Protein AF-A0A971PXG0-F1 (afdb_monomer)

Structure (mmCIF, N/CA/C/O backbone):
data_AF-A0A971PXG0-F1
#
_entry.id   AF-A0A971PXG0-F1
#
loop_
_atom_site.group_PDB
_atom_site.id
_atom_site.type_symbol
_atom_site.label_atom_id
_atom_site.label_alt_id
_atom_site.label_comp_id
_atom_site.label_asym_id
_atom_site.label_entity_id
_atom_site.label_seq_id
_atom_site.pdbx_PDB_ins_code
_atom_site.Cartn_x
_atom_site.Cartn_y
_atom_site.Cartn_z
_atom_site.occupancy
_atom_site.B_iso_or_equiv
_atom_site.auth_seq_id
_atom_site.auth_comp_id
_atom_site.auth_asym_id
_atom_site.auth_atom_id
_atom_site.pdbx_PDB_model_num
ATOM 1 N N . MET A 1 1 ? 10.182 -11.488 -13.278 1.00 55.56 1 MET A N 1
ATOM 2 C CA . MET A 1 1 ? 9.391 -10.338 -13.777 1.00 55.56 1 MET A CA 1
ATOM 3 C C . MET A 1 1 ? 9.034 -9.475 -12.580 1.00 55.56 1 MET A C 1
ATOM 5 O O . MET A 1 1 ? 8.642 -10.036 -11.569 1.00 55.56 1 MET A O 1
ATOM 9 N N . GLY A 1 2 ? 9.274 -8.163 -12.635 1.00 74.75 2 GLY A N 1
ATOM 10 C CA . GLY A 1 2 ? 8.979 -7.264 -11.514 1.00 74.75 2 GLY A CA 1
ATOM 11 C C . GLY A 1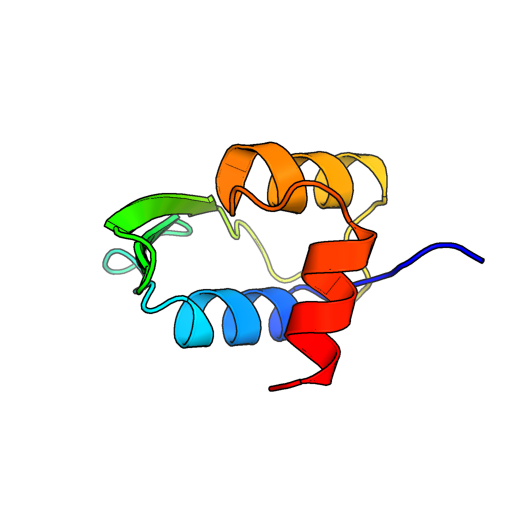 2 ? 7.508 -6.851 -11.497 1.00 74.75 2 GLY A C 1
ATOM 12 O O . GLY A 1 2 ? 6.930 -6.626 -12.556 1.00 74.75 2 GLY A O 1
ATOM 13 N N . TYR A 1 3 ? 6.917 -6.746 -10.308 1.00 85.19 3 TYR A N 1
ATOM 14 C CA . TYR A 1 3 ? 5.578 -6.1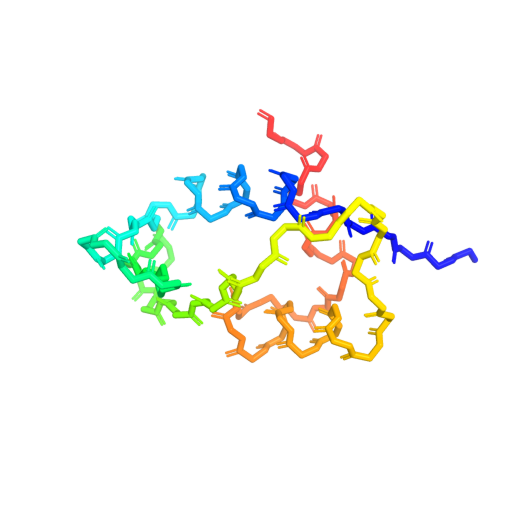88 -10.125 1.00 85.19 3 TYR A CA 1
ATOM 15 C C . TYR A 1 3 ? 5.633 -4.662 -10.241 1.00 85.19 3 TYR A C 1
ATOM 17 O O . TYR A 1 3 ? 6.482 -4.020 -9.620 1.00 85.19 3 TYR A O 1
ATOM 25 N N . THR A 1 4 ? 4.733 -4.080 -11.030 1.00 89.56 4 THR A N 1
ATOM 26 C CA . THR A 1 4 ? 4.640 -2.629 -11.231 1.00 89.56 4 THR A CA 1
ATOM 27 C C . THR A 1 4 ? 3.235 -2.149 -10.919 1.00 89.56 4 THR A C 1
ATOM 29 O O . THR A 1 4 ? 2.274 -2.802 -11.308 1.00 89.56 4 THR A O 1
ATOM 32 N N . ILE A 1 5 ? 3.135 -0.997 -10.258 1.00 90.31 5 ILE A N 1
ATOM 33 C CA . ILE A 1 5 ? 1.882 -0.300 -9.957 1.00 90.31 5 ILE A CA 1
ATOM 34 C C . ILE A 1 5 ? 2.059 1.162 -10.369 1.00 90.31 5 ILE A C 1
ATOM 36 O O . ILE A 1 5 ? 3.114 1.761 -10.136 1.00 90.31 5 ILE A O 1
ATOM 40 N N . THR A 1 6 ? 1.032 1.737 -10.977 1.00 91.88 6 THR A N 1
ATOM 41 C CA . THR A 1 6 ? 0.927 3.166 -11.281 1.00 91.88 6 THR A CA 1
ATOM 42 C C . THR A 1 6 ? 0.349 3.939 -10.096 1.00 91.88 6 THR A C 1
ATOM 44 O O . THR A 1 6 ? -0.310 3.390 -9.211 1.00 91.88 6 THR A O 1
ATOM 47 N N . TRP A 1 7 ? 0.544 5.256 -10.080 1.00 90.69 7 TRP A N 1
ATOM 48 C CA . TRP A 1 7 ? -0.035 6.113 -9.041 1.00 90.69 7 TRP A CA 1
ATOM 49 C C . TRP A 1 7 ? -1.572 6.075 -8.997 1.00 90.69 7 TRP A C 1
ATOM 51 O O . TRP A 1 7 ? -2.151 6.173 -7.917 1.00 90.69 7 TRP A O 1
ATOM 61 N N . ASP A 1 8 ? -2.237 5.899 -10.142 1.00 89.44 8 ASP A N 1
ATOM 62 C CA . ASP A 1 8 ? -3.701 5.810 -10.204 1.00 89.44 8 ASP A CA 1
ATOM 63 C C . ASP A 1 8 ? -4.226 4.467 -9.677 1.00 89.44 8 ASP A C 1
ATOM 65 O O . ASP A 1 8 ? -5.261 4.417 -9.012 1.00 89.44 8 ASP A O 1
ATOM 69 N N . GLU A 1 9 ? -3.506 3.372 -9.924 1.00 91.81 9 GLU A N 1
ATOM 70 C CA . GLU A 1 9 ? -3.820 2.063 -9.339 1.00 91.81 9 GLU A CA 1
ATOM 71 C C . GLU A 1 9 ? -3.630 2.075 -7.820 1.00 91.81 9 GLU A C 1
ATOM 73 O O . GLU A 1 9 ? -4.486 1.570 -7.093 1.00 91.81 9 GLU A O 1
ATOM 78 N N . LEU A 1 10 ? -2.576 2.733 -7.327 1.00 92.50 10 LEU A N 1
ATOM 79 C CA . LEU A 1 10 ? -2.359 2.912 -5.893 1.00 92.50 10 LEU A CA 1
ATOM 80 C C . LEU A 1 10 ? -3.529 3.649 -5.219 1.00 92.50 10 LEU A C 1
ATOM 82 O O . LEU A 1 10 ? -3.966 3.245 -4.145 1.00 92.50 10 LEU A O 1
ATOM 86 N N . GLU A 1 11 ? -4.095 4.683 -5.848 1.00 91.56 11 GLU A N 1
ATOM 87 C CA . GLU A 1 11 ? -5.284 5.356 -5.305 1.00 91.56 11 GLU A CA 1
ATOM 88 C C . GLU A 1 11 ? -6.505 4.435 -5.233 1.00 91.56 11 GLU A C 1
ATOM 90 O O . GLU A 1 11 ? -7.256 4.484 -4.255 1.00 91.56 11 GLU A O 1
ATOM 95 N N . LYS A 1 12 ? -6.713 3.582 -6.244 1.00 92.56 12 LYS A N 1
ATOM 96 C CA . LYS A 1 12 ? -7.796 2.587 -6.220 1.00 92.56 12 LYS A CA 1
ATOM 97 C C . LYS A 1 12 ? -7.612 1.610 -5.060 1.00 92.56 12 LYS A C 1
ATOM 99 O O . LYS A 1 12 ? -8.579 1.328 -4.355 1.00 92.56 12 LYS A O 1
ATOM 104 N N . ILE A 1 13 ? -6.379 1.153 -4.834 1.00 93.94 13 ILE A N 1
ATOM 105 C CA . ILE A 1 13 ? -6.022 0.286 -3.705 1.00 93.94 13 ILE A CA 1
ATOM 106 C C . ILE A 1 13 ? -6.316 0.991 -2.379 1.00 93.94 13 ILE A C 1
ATOM 108 O O . ILE A 1 13 ? -7.019 0.423 -1.548 1.00 93.94 13 ILE A O 1
ATOM 112 N N . CYS A 1 14 ? -5.872 2.240 -2.195 1.00 93.44 14 CYS A N 1
ATOM 113 C CA . CYS A 1 14 ? -6.156 3.017 -0.984 1.00 93.44 14 CYS A CA 1
ATOM 114 C C . CYS A 1 14 ? -7.663 3.101 -0.699 1.00 93.44 14 CYS A C 1
ATOM 116 O O . CYS A 1 14 ? -8.096 2.806 0.412 1.00 93.44 14 CYS A O 1
ATOM 118 N N . ARG A 1 15 ? -8.486 3.422 -1.707 1.00 92.75 15 ARG A N 1
ATOM 119 C CA . ARG A 1 15 ? -9.951 3.468 -1.544 1.00 92.75 15 ARG A CA 1
ATOM 120 C C . ARG A 1 15 ? -10.532 2.115 -1.138 1.00 92.75 15 ARG A C 1
ATOM 122 O O . ARG A 1 15 ? -11.401 2.053 -0.276 1.00 92.75 15 ARG A O 1
ATOM 129 N N . LYS A 1 16 ? -10.050 1.026 -1.741 1.00 93.50 16 LYS A N 1
ATOM 130 C CA . LYS A 1 16 ? -10.501 -0.339 -1.428 1.00 93.50 16 LYS A CA 1
ATOM 131 C C . LYS A 1 16 ? -10.054 -0.814 -0.048 1.00 93.50 16 LYS A C 1
ATOM 133 O O . LYS A 1 16 ? -10.758 -1.601 0.569 1.00 93.50 16 LYS A O 1
ATOM 138 N N . LEU A 1 17 ? -8.954 -0.274 0.468 1.00 93.44 17 LEU A N 1
ATOM 139 C CA . LEU A 1 17 ? -8.506 -0.453 1.850 1.00 93.44 17 LEU A CA 1
ATOM 140 C C . LEU A 1 17 ? -9.243 0.457 2.846 1.00 93.44 17 LEU A C 1
ATOM 142 O O . LEU A 1 17 ? -8.771 0.633 3.968 1.00 93.44 17 LEU A O 1
ATOM 146 N N . ASN A 1 18 ? -10.385 1.029 2.449 1.00 93.75 18 ASN A N 1
ATOM 147 C CA . ASN A 1 18 ? -11.186 1.935 3.269 1.00 93.75 18 ASN A CA 1
ATOM 148 C C . ASN A 1 18 ? -10.392 3.170 3.737 1.00 93.75 18 ASN A C 1
ATOM 150 O O . ASN A 1 18 ? -10.579 3.673 4.844 1.00 93.75 18 ASN A O 1
ATOM 154 N N . MET A 1 19 ? -9.448 3.631 2.908 1.00 94.50 19 MET A N 1
ATOM 155 C CA . MET A 1 19 ? -8.663 4.833 3.169 1.00 94.50 19 MET A CA 1
ATOM 156 C C . MET A 1 19 ? -9.250 6.030 2.437 1.00 94.50 19 MET A C 1
ATOM 158 O O . MET A 1 19 ? -9.631 5.955 1.267 1.00 94.50 19 MET A O 1
ATOM 162 N N . GLU A 1 20 ? -9.208 7.173 3.108 1.00 93.88 20 GLU A N 1
ATOM 163 C CA . GLU A 1 20 ? -9.674 8.445 2.588 1.00 93.88 20 GLU A CA 1
ATOM 164 C C . GLU A 1 20 ? -8.541 9.463 2.546 1.00 93.88 20 GLU A C 1
ATOM 166 O O . GLU A 1 20 ? -7.645 9.509 3.405 1.00 93.88 20 GLU A O 1
ATOM 171 N N . ARG A 1 21 ? -8.592 10.314 1.523 1.00 93.38 21 ARG A N 1
ATOM 172 C CA . ARG A 1 21 ? -7.674 11.435 1.388 1.00 93.38 21 ARG A CA 1
ATOM 173 C C . ARG A 1 21 ? -7.958 12.461 2.482 1.00 93.38 21 ARG A C 1
ATOM 175 O O . ARG A 1 21 ? -9.081 12.927 2.639 1.00 93.38 21 ARG A O 1
ATOM 182 N N . GLN A 1 22 ? -6.921 12.851 3.210 1.00 93.62 22 GLN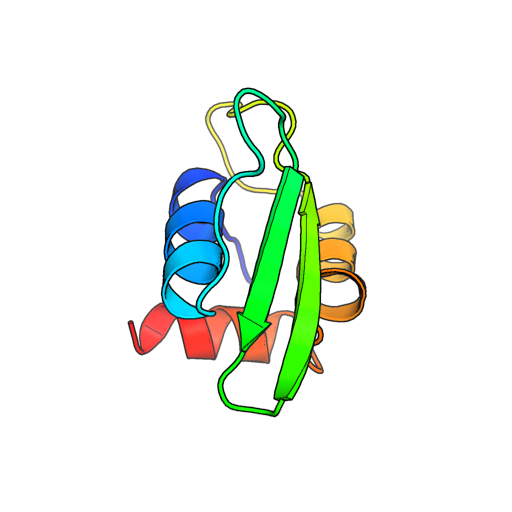 A N 1
ATOM 183 C CA . GLN A 1 22 ? -7.029 13.788 4.319 1.00 93.62 22 GLN A CA 1
ATOM 184 C C . GLN A 1 22 ? -7.110 15.221 3.778 1.00 93.62 22 GLN A C 1
ATOM 186 O O . GLN A 1 22 ? -6.091 15.857 3.485 1.00 93.62 22 GLN A O 1
ATOM 191 N N . GLY A 1 23 ? -8.334 15.716 3.583 1.00 88.19 23 GLY A N 1
ATOM 192 C CA . GLY A 1 23 ? -8.602 17.049 3.040 1.00 88.19 23 GLY A CA 1
ATOM 193 C C . GLY A 1 23 ? -7.937 17.278 1.675 1.00 88.19 23 GLY A C 1
ATOM 194 O O . GLY A 1 23 ? -8.045 16.460 0.763 1.00 88.19 23 GLY A O 1
ATOM 195 N N . LYS A 1 24 ? -7.216 18.397 1.531 1.00 86.25 24 LYS A N 1
ATOM 196 C CA . LYS A 1 24 ? -6.469 18.754 0.307 1.00 86.25 24 LYS A CA 1
ATOM 197 C C . LYS A 1 24 ? -4.998 18.300 0.328 1.00 86.25 24 LYS A C 1
ATOM 199 O O . LYS A 1 24 ? -4.187 18.836 -0.420 1.00 86.25 24 LYS A O 1
ATOM 204 N N . THR A 1 25 ? -4.630 17.337 1.176 1.00 89.12 25 THR A N 1
ATOM 205 C CA . THR A 1 25 ? -3.233 16.882 1.327 1.00 89.12 25 THR A CA 1
ATOM 206 C C . THR A 1 25 ? -2.903 15.680 0.443 1.00 89.12 25 THR A C 1
ATOM 208 O O . THR A 1 25 ? -3.778 15.073 -0.163 1.00 89.12 25 THR A O 1
ATOM 211 N N . SER A 1 26 ? -1.634 15.301 0.358 1.00 89.69 26 SER A N 1
ATOM 212 C CA . SER A 1 26 ? -1.195 14.060 -0.301 1.00 89.69 26 SER A CA 1
ATOM 213 C C . SER A 1 26 ? -1.384 12.809 0.560 1.00 89.69 26 SER A C 1
ATOM 215 O O . SER A 1 26 ? -1.006 11.718 0.148 1.00 89.69 26 SER A O 1
ATOM 217 N N . VAL A 1 27 ? -1.929 12.952 1.766 1.00 92.19 27 VAL A N 1
ATOM 218 C CA . VAL A 1 27 ? -2.002 11.876 2.748 1.00 92.19 27 VAL A CA 1
ATOM 219 C C . VAL A 1 27 ? -3.332 11.139 2.617 1.00 92.19 27 VAL A C 1
ATOM 221 O O . VAL A 1 27 ? -4.395 11.755 2.594 1.00 92.19 27 VAL A O 1
ATOM 224 N N . TRP A 1 28 ? -3.264 9.816 2.578 1.00 94.94 28 TRP A N 1
ATOM 225 C CA . TRP A 1 28 ? -4.387 8.889 2.639 1.00 94.94 28 TRP A CA 1
ATOM 226 C C . TRP A 1 28 ? -4.320 8.119 3.949 1.00 94.94 28 TRP A C 1
ATOM 228 O O . TRP A 1 28 ? -3.258 7.604 4.302 1.00 94.94 28 TRP A O 1
ATOM 238 N N . LYS A 1 29 ? -5.436 8.034 4.672 1.00 95.88 29 LYS A N 1
ATOM 239 C CA . LYS A 1 29 ? -5.526 7.297 5.937 1.00 95.88 29 LYS A CA 1
ATOM 240 C C . LYS A 1 29 ? -6.847 6.555 6.036 1.00 95.88 29 LYS A C 1
ATOM 242 O O . LYS A 1 29 ? -7.868 7.076 5.606 1.00 95.88 29 LYS A O 1
ATOM 247 N N . GLY A 1 30 ? -6.819 5.370 6.626 1.00 95.31 30 GLY A N 1
ATOM 248 C CA . GLY A 1 30 ? -8.025 4.632 6.998 1.00 95.31 30 GLY A CA 1
ATOM 249 C C . GLY A 1 30 ? -7.718 3.354 7.764 1.00 95.31 30 GLY A C 1
ATOM 250 O O . GLY A 1 30 ? -6.611 2.814 7.674 1.00 95.31 30 GLY A O 1
ATOM 251 N N . THR A 1 31 ? -8.701 2.893 8.528 1.00 93.38 31 THR A N 1
ATOM 252 C CA . THR A 1 31 ? -8.660 1.583 9.177 1.00 93.38 31 THR A CA 1
ATOM 253 C C . THR A 1 31 ? -9.228 0.564 8.202 1.00 93.38 31 THR A C 1
ATOM 255 O O . THR A 1 31 ? -10.390 0.670 7.799 1.00 93.38 31 THR A O 1
ATOM 258 N N . GLY A 1 32 ? -8.402 -0.403 7.803 1.00 87.12 32 GLY A N 1
ATOM 259 C CA . GLY A 1 32 ? -8.864 -1.480 6.931 1.00 87.12 32 GLY A CA 1
ATOM 260 C C . GLY A 1 32 ? -9.763 -2.466 7.672 1.00 87.12 32 GLY A C 1
ATOM 261 O O . GLY A 1 32 ? -9.884 -2.434 8.897 1.00 87.12 32 GLY A O 1
ATOM 262 N N . SER A 1 33 ? -10.370 -3.384 6.924 1.00 85.12 33 SER A N 1
ATOM 263 C CA . SER A 1 33 ? -11.241 -4.434 7.472 1.00 85.12 33 SER A CA 1
ATOM 264 C C . SER A 1 33 ? -10.527 -5.392 8.430 1.00 85.12 33 SER A C 1
ATOM 266 O O . SER A 1 33 ? -11.170 -6.054 9.234 1.00 85.12 33 SER A O 1
ATOM 268 N N . ASP A 1 34 ? -9.200 -5.458 8.360 1.00 88.94 34 ASP A N 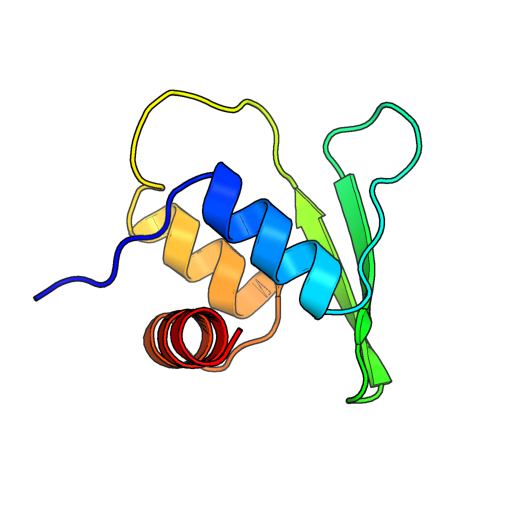1
ATOM 269 C CA . ASP A 1 34 ? -8.336 -6.203 9.274 1.00 88.94 34 ASP A CA 1
ATOM 270 C C . ASP A 1 34 ? -8.033 -5.448 10.584 1.00 88.94 34 ASP A C 1
ATOM 272 O O . ASP A 1 34 ? -7.206 -5.893 11.376 1.00 88.94 34 ASP A O 1
ATOM 276 N N . GLY A 1 35 ? -8.654 -4.285 10.810 1.00 89.88 35 GLY A N 1
ATOM 277 C CA . GLY A 1 35 ? -8.452 -3.457 12.001 1.00 89.88 35 GLY A CA 1
ATOM 278 C C . GLY A 1 35 ? -7.135 -2.674 12.010 1.00 89.88 35 GLY A C 1
ATOM 279 O O . GLY A 1 35 ? -6.867 -1.946 12.966 1.00 89.88 35 GLY A O 1
ATOM 280 N N . LYS A 1 36 ? -6.307 -2.778 10.961 1.00 92.38 36 LYS A N 1
ATOM 281 C CA . LYS A 1 36 ? -5.026 -2.066 10.890 1.00 92.38 36 LYS A CA 1
ATOM 282 C C . LYS A 1 36 ? -5.213 -0.646 10.365 1.00 92.38 36 LYS A C 1
ATOM 284 O O . LYS A 1 36 ? -5.797 -0.425 9.300 1.00 92.38 36 LYS A O 1
ATOM 289 N N . MET A 1 37 ? -4.642 0.313 11.090 1.00 93.69 37 MET A N 1
ATOM 290 C CA . MET A 1 37 ? -4.582 1.713 10.685 1.00 93.69 37 MET A CA 1
ATOM 291 C C . MET A 1 37 ? -3.474 1.912 9.645 1.00 93.69 37 MET A C 1
ATOM 293 O O . MET A 1 37 ? -2.297 1.717 9.942 1.00 93.69 37 MET A O 1
ATOM 297 N N . ARG A 1 38 ? -3.838 2.320 8.427 1.00 95.12 38 ARG A N 1
ATOM 298 C CA . ARG A 1 38 ? -2.902 2.541 7.314 1.00 95.12 38 ARG A CA 1
ATOM 299 C C . ARG A 1 38 ? -2.717 4.020 7.030 1.00 95.12 38 ARG A C 1
ATOM 301 O O . ARG A 1 38 ? -3.652 4.811 7.162 1.00 95.12 38 ARG A O 1
ATOM 308 N N . THR A 1 39 ? -1.516 4.397 6.602 1.00 94.94 39 THR A N 1
ATOM 309 C CA . THR A 1 39 ? -1.207 5.755 6.135 1.00 94.94 39 THR A CA 1
ATOM 310 C C . THR A 1 39 ? -0.329 5.670 4.898 1.00 94.94 39 THR A C 1
ATOM 312 O O . THR A 1 39 ? 0.770 5.136 4.970 1.00 94.94 39 THR A O 1
ATOM 315 N N . CYS A 1 40 ? -0.784 6.235 3.782 1.00 93.94 40 CYS A N 1
ATOM 316 C CA . CYS A 1 40 ? -0.040 6.290 2.526 1.00 93.94 40 CYS A CA 1
ATOM 317 C C . CYS A 1 40 ? 0.084 7.737 2.045 1.00 93.94 40 CYS A C 1
ATOM 319 O O . CYS A 1 40 ? -0.834 8.534 2.241 1.00 93.94 40 CYS A O 1
ATOM 321 N N . ILE A 1 41 ? 1.214 8.099 1.434 1.00 90.38 41 ILE A N 1
ATOM 322 C CA . ILE A 1 41 ? 1.434 9.452 0.910 1.00 90.38 41 ILE A CA 1
ATOM 323 C C . ILE A 1 41 ? 1.632 9.403 -0.604 1.00 90.38 41 ILE A C 1
ATOM 325 O O . ILE A 1 41 ? 2.578 8.801 -1.105 1.00 90.38 41 ILE A O 1
ATOM 329 N N . ILE A 1 42 ? 0.748 10.086 -1.329 1.00 87.38 42 ILE A N 1
ATOM 330 C CA . ILE A 1 42 ? 0.728 10.182 -2.791 1.00 87.38 42 ILE A CA 1
ATOM 331 C C . ILE A 1 42 ? 1.001 11.647 -3.166 1.00 87.38 42 ILE A C 1
ATOM 333 O O . ILE A 1 42 ? 0.089 12.472 -3.250 1.00 87.38 42 ILE A O 1
ATOM 337 N N . HIS A 1 43 ? 2.288 11.997 -3.295 1.00 73.00 43 HIS A N 1
ATOM 338 C CA . HIS A 1 43 ? 2.757 13.385 -3.438 1.00 73.00 43 HIS A CA 1
ATOM 339 C C . HIS A 1 43 ? 2.397 14.029 -4.779 1.00 73.00 43 HIS A C 1
ATOM 341 O O . HIS A 1 43 ? 1.819 15.113 -4.801 1.00 73.00 43 HIS A O 1
ATOM 347 N N . ALA A 1 44 ? 2.729 13.377 -5.890 1.00 67.44 44 ALA A N 1
ATOM 348 C CA . ALA A 1 44 ? 2.482 13.898 -7.224 1.00 67.44 44 ALA A CA 1
ATOM 349 C C . ALA A 1 44 ? 2.294 12.738 -8.200 1.00 67.44 44 ALA A C 1
ATOM 351 O O . ALA A 1 44 ? 3.116 11.822 -8.266 1.00 67.44 44 ALA A O 1
ATOM 352 N N . LYS A 1 45 ? 1.202 12.789 -8.966 1.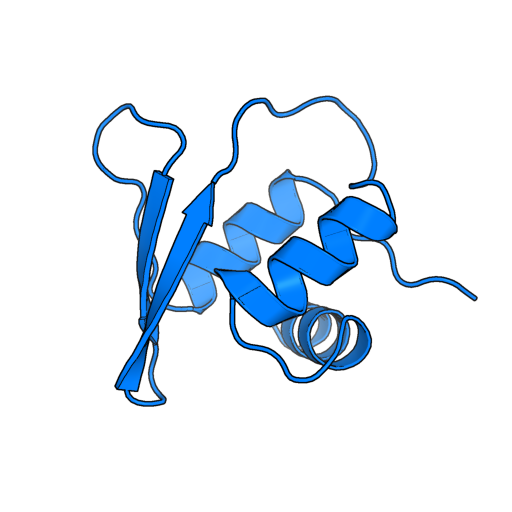00 68.19 45 LYS A N 1
ATOM 353 C CA . LYS A 1 45 ? 0.931 11.847 -10.051 1.00 68.19 45 LYS A CA 1
ATOM 354 C C . LYS A 1 45 ? 1.836 12.176 -11.230 1.00 68.19 45 LYS A C 1
ATOM 356 O O . LYS A 1 45 ? 1.454 12.910 -12.138 1.00 68.19 45 LYS A O 1
ATOM 361 N N . HIS A 1 46 ? 3.054 11.661 -11.213 1.00 70.06 46 HIS A N 1
ATOM 362 C CA . HIS A 1 46 ? 3.855 11.626 -12.428 1.00 70.06 46 HIS A CA 1
ATOM 363 C C . HIS A 1 46 ? 3.319 10.510 -13.327 1.00 70.06 46 HIS A C 1
ATOM 365 O O . HIS A 1 46 ? 2.961 9.439 -12.838 1.00 70.06 46 HIS A O 1
ATOM 371 N N . LYS A 1 47 ? 3.242 10.748 -14.641 1.00 73.06 47 LYS A N 1
ATOM 372 C CA . LYS A 1 47 ? 2.902 9.678 -15.588 1.00 73.06 47 LYS A CA 1
ATOM 373 C C . LYS A 1 47 ? 3.970 8.587 -15.486 1.00 73.06 47 LYS A C 1
ATOM 375 O O . LYS A 1 47 ? 5.143 8.871 -15.711 1.00 73.06 47 LYS A O 1
ATOM 380 N N . GLY A 1 48 ? 3.559 7.366 -15.155 1.00 82.44 48 GLY A N 1
ATOM 381 C CA . GLY A 1 48 ? 4.441 6.203 -15.111 1.00 82.44 48 GLY A CA 1
ATOM 382 C C . GLY A 1 48 ? 4.246 5.311 -13.889 1.00 82.44 48 GLY A C 1
ATOM 383 O O . GLY A 1 48 ? 3.355 5.514 -13.061 1.00 82.44 48 GLY A O 1
ATOM 384 N N . ASN A 1 49 ? 5.115 4.307 -13.812 1.00 88.62 49 ASN A N 1
ATOM 385 C CA . ASN A 1 49 ? 5.131 3.319 -12.744 1.00 88.62 49 ASN A CA 1
ATOM 386 C C . ASN A 1 49 ? 5.872 3.857 -11.519 1.00 88.62 49 ASN A C 1
ATOM 388 O O . ASN A 1 49 ? 6.853 4.595 -11.631 1.00 88.62 49 ASN A O 1
ATOM 392 N N . ILE A 1 50 ? 5.430 3.434 -10.342 1.00 90.06 50 ILE A N 1
ATOM 393 C CA . ILE A 1 50 ? 6.154 3.655 -9.096 1.00 90.06 50 ILE A CA 1
ATOM 394 C C . ILE A 1 50 ? 7.464 2.861 -9.164 1.00 90.06 50 ILE A C 1
ATOM 396 O O . ILE A 1 50 ? 7.469 1.671 -9.483 1.00 90.06 50 ILE A O 1
ATOM 400 N N . GLY A 1 51 ? 8.586 3.520 -8.862 1.00 90.06 51 GLY A N 1
ATOM 401 C CA . GLY A 1 51 ? 9.891 2.862 -8.825 1.00 90.06 51 GLY A CA 1
ATOM 402 C C . GLY A 1 51 ? 9.920 1.715 -7.801 1.00 90.06 51 GLY A C 1
ATOM 403 O O . GLY A 1 51 ? 9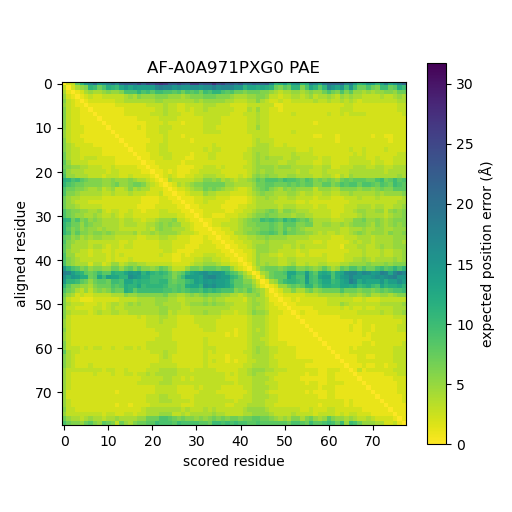.319 1.840 -6.734 1.00 90.06 51 GLY A O 1
ATOM 404 N N . PRO A 1 52 ? 10.642 0.613 -8.065 1.00 90.38 52 PRO A N 1
ATOM 405 C CA . PRO A 1 52 ? 10.538 -0.627 -7.287 1.00 90.38 52 PRO A CA 1
ATOM 406 C C . PRO A 1 52 ? 10.887 -0.464 -5.799 1.00 90.38 52 PRO A C 1
ATOM 408 O O . PRO A 1 52 ? 10.215 -1.039 -4.944 1.00 90.38 52 PRO A O 1
ATOM 411 N N . GLY A 1 53 ? 11.886 0.362 -5.465 1.00 91.81 53 GLY A N 1
ATOM 412 C CA . GLY A 1 53 ? 12.233 0.649 -4.067 1.00 91.81 53 GLY A CA 1
ATOM 413 C C . GLY A 1 53 ? 11.119 1.393 -3.324 1.00 91.81 53 GLY A C 1
ATOM 414 O O . GLY A 1 53 ? 10.771 1.043 -2.196 1.00 91.81 53 GLY A O 1
ATOM 415 N N . LEU A 1 54 ? 10.497 2.373 -3.986 1.00 91.56 54 LEU A N 1
ATOM 416 C CA . LEU A 1 54 ? 9.367 3.111 -3.428 1.00 91.56 54 LEU A CA 1
ATOM 417 C C . LEU A 1 54 ? 8.122 2.224 -3.318 1.00 91.56 54 LEU A C 1
ATOM 419 O O . LEU A 1 54 ? 7.432 2.270 -2.303 1.00 91.56 54 LEU A O 1
ATOM 423 N N . LEU A 1 55 ? 7.873 1.373 -4.314 1.00 92.62 55 LEU A N 1
ATOM 424 C CA . LEU A 1 55 ? 6.766 0.422 -4.296 1.00 92.62 55 LEU A CA 1
ATOM 425 C C . LEU A 1 55 ? 6.893 -0.569 -3.131 1.00 92.62 55 LEU A C 1
ATOM 427 O O . LEU A 1 55 ? 5.914 -0.803 -2.427 1.00 92.62 55 LEU A O 1
ATOM 431 N N . SER A 1 56 ? 8.097 -1.089 -2.869 1.00 94.62 56 SER A N 1
ATOM 432 C CA . SER A 1 56 ? 8.349 -1.959 -1.713 1.00 94.62 56 SER A CA 1
ATOM 433 C C . SER A 1 56 ? 8.048 -1.261 -0.388 1.00 94.62 56 SER A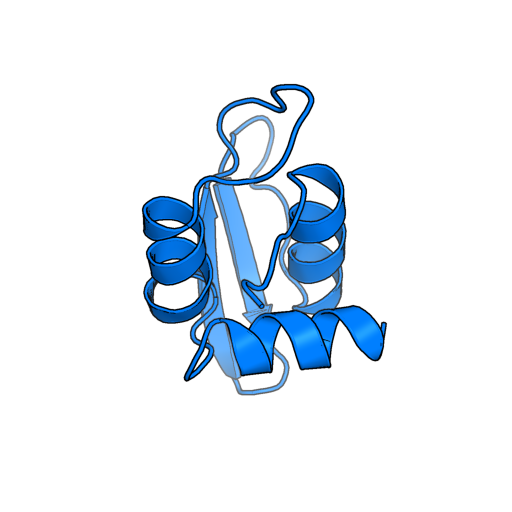 C 1
ATOM 435 O O . SER A 1 56 ? 7.417 -1.855 0.487 1.00 94.62 56 SER A O 1
ATOM 437 N N . LYS A 1 57 ? 8.459 0.005 -0.249 1.00 94.50 57 LYS A N 1
ATOM 438 C CA . LYS A 1 57 ? 8.175 0.809 0.944 1.00 94.50 57 LYS A CA 1
ATOM 439 C C . LYS A 1 57 ? 6.673 1.033 1.129 1.00 94.50 57 LYS A C 1
ATOM 441 O O . LYS A 1 57 ? 6.148 0.858 2.223 1.00 94.50 57 LYS A O 1
ATOM 446 N N . ILE A 1 58 ? 5.971 1.392 0.056 1.00 94.06 58 ILE A N 1
ATOM 447 C CA . ILE A 1 58 ? 4.521 1.613 0.089 1.00 94.06 58 ILE A CA 1
ATOM 448 C C . ILE A 1 58 ? 3.787 0.326 0.481 1.00 94.06 58 ILE A C 1
ATOM 450 O O . ILE A 1 58 ? 2.955 0.356 1.384 1.00 94.06 58 ILE A O 1
ATOM 454 N N . ALA A 1 59 ? 4.117 -0.805 -0.146 1.00 94.81 59 ALA A N 1
ATOM 455 C CA . ALA A 1 59 ? 3.459 -2.077 0.135 1.00 94.81 59 ALA A CA 1
ATOM 456 C C . ALA A 1 59 ? 3.614 -2.489 1.605 1.00 94.81 59 ALA A C 1
ATOM 458 O O . ALA A 1 59 ? 2.615 -2.720 2.282 1.00 94.81 59 ALA A O 1
ATOM 459 N N . LYS A 1 60 ? 4.855 -2.519 2.102 1.00 95.38 60 LYS A N 1
ATOM 460 C CA . LYS A 1 60 ? 5.174 -3.116 3.405 1.00 95.38 60 LYS A CA 1
ATOM 461 C C . LYS A 1 60 ? 4.990 -2.169 4.581 1.00 95.38 60 LYS A C 1
ATOM 463 O O . LYS A 1 60 ? 4.464 -2.567 5.612 1.00 95.38 60 LYS A O 1
ATOM 468 N N . GLU A 1 61 ? 5.405 -0.914 4.437 1.00 95.62 61 GLU A N 1
ATOM 469 C CA . GLU A 1 61 ? 5.431 0.029 5.561 1.00 95.62 61 GLU A CA 1
ATOM 470 C C . GLU A 1 61 ? 4.176 0.904 5.626 1.00 95.62 61 GLU A C 1
ATOM 472 O O . GLU A 1 61 ? 3.737 1.267 6.712 1.00 95.62 61 GLU A O 1
ATOM 477 N N . GLN A 1 62 ? 3.589 1.262 4.478 1.00 94.44 62 GLN A N 1
ATOM 478 C CA . GLN A 1 62 ? 2.454 2.197 4.434 1.00 94.44 62 GLN A CA 1
ATOM 479 C C . GLN A 1 62 ? 1.106 1.476 4.402 1.00 94.44 62 GLN A C 1
ATOM 481 O O . GLN A 1 62 ? 0.175 1.839 5.126 1.00 94.44 62 GLN A O 1
ATOM 486 N N . LEU A 1 63 ? 1.003 0.456 3.548 1.00 94.56 63 LEU A N 1
ATOM 487 C CA . LEU A 1 63 ? -0.218 -0.319 3.341 1.00 94.56 63 LEU A CA 1
ATOM 488 C C . LEU A 1 63 ? -0.235 -1.643 4.113 1.00 94.56 63 LEU A C 1
ATOM 490 O O . LEU A 1 63 ? -1.286 -2.281 4.180 1.00 94.56 63 LEU A O 1
ATOM 494 N N . LEU A 1 64 ? 0.880 -2.005 4.755 1.00 95.06 64 LEU A N 1
ATOM 495 C CA . LEU A 1 64 ? 0.998 -3.147 5.667 1.00 95.06 64 LEU A CA 1
ATOM 496 C C . LEU A 1 64 ? 0.682 -4.506 5.012 1.00 95.06 64 LEU A C 1
ATOM 498 O O . LEU A 1 64 ? 0.091 -5.376 5.653 1.00 95.06 64 LEU A O 1
ATOM 502 N N . PHE A 1 65 ? 1.054 -4.670 3.740 1.00 94.12 65 PHE A N 1
ATOM 503 C CA . PHE A 1 65 ? 1.120 -5.968 3.063 1.00 94.12 65 PHE A CA 1
ATOM 504 C C . PHE A 1 65 ? 2.449 -6.668 3.373 1.00 94.12 65 PHE A C 1
ATOM 506 O O . PHE A 1 65 ? 3.463 -6.004 3.582 1.00 94.12 65 PHE A O 1
ATOM 513 N N . ASP A 1 66 ? 2.482 -7.998 3.328 1.00 94.44 66 ASP A N 1
ATOM 514 C CA . ASP A 1 66 ? 3.712 -8.751 3.611 1.00 94.44 66 ASP A CA 1
ATOM 515 C C . ASP A 1 66 ? 4.743 -8.614 2.472 1.00 94.44 66 ASP A C 1
ATOM 517 O O . ASP A 1 66 ? 5.964 -8.596 2.687 1.00 94.44 66 ASP A O 1
ATOM 521 N N . SER A 1 67 ? 4.267 -8.425 1.238 1.00 94.69 67 SER A N 1
ATOM 522 C CA . SER A 1 67 ? 5.104 -8.253 0.055 1.00 94.69 67 SER A CA 1
ATOM 523 C C . SER A 1 67 ? 4.493 -7.337 -1.014 1.00 94.69 67 SER A C 1
ATOM 525 O O . SER A 1 67 ? 3.318 -6.971 -0.983 1.00 94.69 67 SER A O 1
ATOM 527 N N . VAL A 1 68 ? 5.316 -6.957 -2.001 1.00 94.00 68 VAL A N 1
ATOM 528 C CA . VAL A 1 68 ? 4.827 -6.273 -3.215 1.00 94.00 68 VAL A CA 1
ATOM 529 C C . VAL A 1 68 ? 3.912 -7.195 -4.025 1.00 94.00 68 VAL A C 1
ATOM 531 O O . VAL A 1 68 ? 2.983 -6.721 -4.675 1.00 94.00 68 VAL A O 1
ATOM 534 N N . GLU A 1 69 ? 4.159 -8.503 -3.969 1.00 94.62 69 GLU A N 1
ATOM 535 C CA . GLU A 1 69 ? 3.323 -9.507 -4.615 1.00 94.62 69 GLU A CA 1
ATOM 536 C C . GLU A 1 69 ? 1.919 -9.537 -4.009 1.00 94.62 69 GLU A C 1
ATOM 538 O O . GLU A 1 69 ? 0.950 -9.494 -4.759 1.00 94.62 69 GLU A O 1
ATOM 543 N N . ASP A 1 70 ? 1.792 -9.496 -2.681 1.00 94.12 70 ASP A N 1
ATOM 544 C CA . ASP A 1 70 ? 0.484 -9.480 -2.010 1.00 94.12 70 ASP A CA 1
ATOM 545 C C . ASP A 1 70 ? -0.318 -8.232 -2.363 1.00 94.12 70 ASP A C 1
ATOM 547 O O . ASP A 1 70 ? -1.506 -8.317 -2.665 1.00 94.12 70 ASP A O 1
ATOM 551 N N . LEU A 1 71 ? 0.344 -7.074 -2.401 1.00 94.69 71 LEU A N 1
ATOM 552 C CA . LEU A 1 71 ? -0.268 -5.829 -2.859 1.00 94.69 71 LEU A CA 1
ATOM 553 C C . LEU A 1 71 ? -0.751 -5.938 -4.315 1.00 94.69 71 LEU A C 1
ATOM 555 O O . LEU A 1 71 ? -1.840 -5.472 -4.649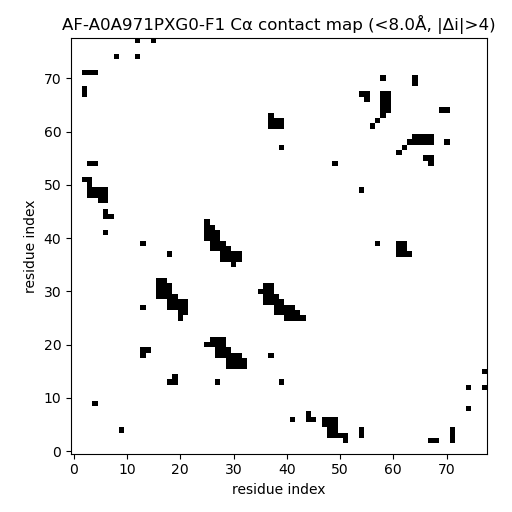 1.00 94.69 71 LEU A O 1
ATOM 559 N N . HIS A 1 72 ? 0.035 -6.561 -5.188 1.00 94.06 72 HIS A N 1
ATOM 560 C CA . HIS A 1 72 ? -0.334 -6.745 -6.587 1.00 94.06 72 HIS A CA 1
ATOM 561 C C . HIS A 1 72 ? -1.457 -7.781 -6.769 1.00 94.06 72 HIS A C 1
ATOM 563 O O . HIS A 1 72 ? -2.35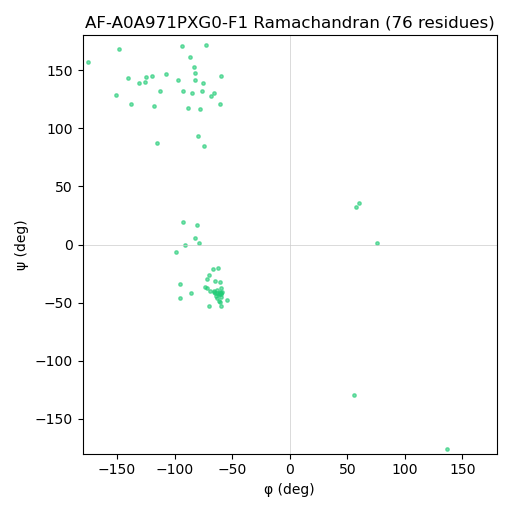9 -7.580 -7.581 1.00 94.06 72 HIS A O 1
ATOM 569 N N . ASN A 1 73 ? -1.452 -8.860 -5.987 1.00 93.94 73 ASN A N 1
ATOM 570 C CA . ASN A 1 73 ? -2.518 -9.859 -5.961 1.00 93.94 73 ASN A CA 1
ATOM 571 C C . ASN A 1 73 ? -3.823 -9.260 -5.429 1.00 93.94 73 ASN A C 1
ATOM 573 O O . ASN A 1 73 ? -4.879 -9.489 -6.015 1.00 93.94 73 ASN A O 1
ATOM 577 N N . PHE A 1 74 ? -3.742 -8.426 -4.389 1.00 92.81 74 PHE A N 1
ATOM 578 C CA . PHE A 1 74 ? -4.867 -7.629 -3.910 1.00 92.81 74 PHE A CA 1
ATOM 579 C C . PHE A 1 74 ? -5.383 -6.690 -4.999 1.00 92.81 74 PHE A C 1
ATOM 581 O O . PHE A 1 74 ? -6.581 -6.619 -5.221 1.00 92.81 74 PHE A O 1
ATOM 588 N N . HIS A 1 75 ? -4.498 -5.997 -5.722 1.00 93.25 75 HIS A N 1
ATOM 589 C CA . HIS A 1 75 ? -4.916 -5.119 -6.813 1.00 93.25 75 HIS A CA 1
ATOM 590 C C . HIS A 1 75 ? -5.664 -5.870 -7.924 1.00 93.25 75 HIS A C 1
ATOM 592 O O . HIS A 1 75 ? -6.670 -5.376 -8.426 1.00 93.25 75 HIS A O 1
ATOM 598 N N . LYS A 1 76 ? -5.196 -7.070 -8.283 1.00 90.81 76 LYS A N 1
ATOM 599 C CA . LYS A 1 76 ? -5.828 -7.929 -9.293 1.00 90.81 76 LYS A CA 1
ATOM 600 C C . LYS A 1 76 ? -7.205 -8.460 -8.892 1.00 90.81 76 LYS A C 1
ATOM 602 O O . LYS A 1 76 ? -7.947 -8.868 -9.779 1.00 90.81 76 LYS A O 1
ATOM 607 N N . SER A 1 77 ? -7.529 -8.500 -7.600 1.00 88.88 77 SER A N 1
ATOM 608 C CA . SER A 1 77 ? -8.833 -8.962 -7.111 1.00 88.88 77 SER A CA 1
ATOM 609 C C . SER A 1 77 ? -9.875 -7.844 -6.956 1.00 88.88 77 SER A C 1
ATOM 611 O O . SER A 1 77 ? -11.002 -8.137 -6.552 1.00 88.88 77 SER A O 1
ATOM 613 N N . LEU A 1 78 ? -9.516 -6.585 -7.256 1.00 85.12 78 LEU A N 1
ATOM 614 C CA . LEU A 1 78 ? -10.395 -5.407 -7.161 1.00 85.12 78 LEU A CA 1
ATOM 615 C C . LEU A 1 78 ? -11.395 -5.284 -8.308 1.00 85.12 78 LEU A C 1
ATOM 617 O O . LEU A 1 78 ? -12.497 -4.761 -8.000 1.00 85.12 78 LEU A O 1
#

Mean predicted aligned error: 3.82 Å

Sequence (78 aa):
MGYTITWDELEKICRKLNMERQGKTSVWKGTGSDGKMRTCIIHAKHKGNIGPGLLSKIAKEQLLFDSVEDLHNFHKSL

Nearest PDB structures (foldseek):
  4geq-assembly1_B  TM=4.108E-01  e=9.461E-01  Saccharomyces cerevisiae S288C
  6h3n-assembly1_B  TM=3.775E-01  e=6.484E+00  Pseudomonas aeruginosa PAO1
  6z01-assembly1_B-2  TM=2.734E-01  e=7.372E+00  Candidatus Caldarchaeum subterraneum

Secondary structure (DSSP, 8-state):
-----BHHHHHHHHHHTT-EE-TTSSEEEEE-TTS-EEEEE-----SSBPPHHHHHHIIIIIS--S-HHHHHHHHHT-

Radius of gyration: 11.6 Å; Cα contacts (8 Å, |Δi|>4): 109; chains: 1; bounding box: 24×29×28 Å

pLDDT: mean 89.97, std 7.42, range [55.56, 95.88]

Foldseek 3Di:
DDDWDALVLVVVLLVQQVWDDDPPAQWIWDQGPVRDTAIDGRHDRDPDTDDRVVLQCCQCPGVNHPGSVRSRVSSVVD

Solvent-accessible surface area (backbone atoms only — not comparable to full-atom values): 4557 Å² total; per-residue (Å²): 135,85,88,76,51,36,58,69,55,50,52,53,48,40,48,73,41,53,26,43,65,53,80,95,52,46,39,30,41,26,58,26,97,85,71,49,79,33,50,44,77,59,83,72,85,60,94,57,64,50,55,65,72,59,42,44,46,43,21,41,73,23,66,64,31,96,33,56,63,53,45,50,55,54,57,75,72,110